Protein AF-A0A542BS53-F1 (afdb_monomer_lite)

Secondary structure (DSSP, 8-state):
-HHHHHHHHHHHHHHHHHHHHHHHHHHHHHHH-TTTHHHHHHHHHHHHHHHHHHH-

Radius of gyration: 14.47 Å; chains: 1; bounding box: 29×18×42 Å

Foldseek 3Di:
DVVVVVVVVVVVCLVCVLVVVLVVQLVVCCVVPVPCSVVVSVVSNVVSVVCSVVVD

Sequence (56 aa):
MKKIIAYLFKDLFWTYIPAVTIVVMACFFASFFPDIWGRLTIAWIIITYVFVWKLH

Organism: Serratia fonticola (NCBI:txid47917)

Structure (mmCIF, N/CA/C/O backbone):
data_AF-A0A542BS53-F1
#
_entry.id   AF-A0A542BS53-F1
#
loop_
_atom_site.group_PDB
_atom_site.id
_atom_site.type_symbol
_atom_site.label_atom_id
_atom_site.label_alt_id
_atom_site.label_comp_id
_atom_site.label_asym_id
_atom_site.label_entity_id
_atom_site.label_seq_id
_atom_site.pdbx_PDB_ins_code
_atom_site.Cartn_x
_atom_site.Cartn_y
_atom_site.Cartn_z
_atom_site.occupancy
_at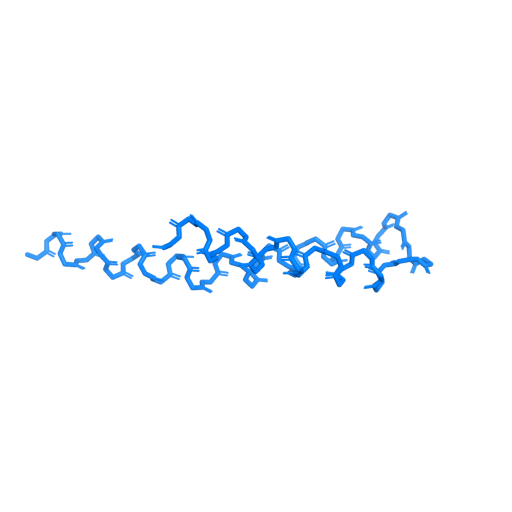om_site.B_iso_or_equiv
_atom_site.auth_seq_id
_atom_site.auth_comp_id
_atom_site.auth_asym_id
_atom_site.auth_atom_id
_atom_site.pdbx_PDB_model_num
ATOM 1 N N . MET A 1 1 ? -20.688 -4.178 27.920 1.00 56.69 1 MET A N 1
ATOM 2 C CA . MET A 1 1 ? -20.202 -5.175 26.936 1.00 56.69 1 MET A CA 1
ATOM 3 C C . MET A 1 1 ? -20.204 -4.667 25.492 1.00 56.69 1 MET A C 1
ATOM 5 O O . MET A 1 1 ? -19.128 -4.600 24.922 1.00 56.69 1 MET A O 1
ATOM 9 N N . LYS A 1 2 ? -21.331 -4.216 24.911 1.00 61.16 2 LYS A N 1
ATOM 10 C CA . LYS A 1 2 ? -21.388 -3.757 23.498 1.00 61.16 2 LYS A CA 1
ATOM 11 C C . LYS A 1 2 ? -20.375 -2.654 23.118 1.00 61.16 2 LYS A C 1
ATOM 13 O O . LYS A 1 2 ? -19.797 -2.709 22.043 1.00 61.16 2 LYS A O 1
ATOM 18 N N . LYS A 1 3 ? -20.115 -1.691 24.015 1.00 62.88 3 LYS A N 1
ATOM 19 C CA . LYS A 1 3 ? -19.129 -0.613 23.787 1.00 62.88 3 LYS A CA 1
ATOM 20 C C . LYS A 1 3 ? -17.683 -1.123 23.719 1.00 62.88 3 LYS A C 1
ATOM 22 O O . LYS A 1 3 ? -16.940 -0.693 22.856 1.00 62.88 3 LYS A O 1
ATOM 27 N N . ILE A 1 4 ? -17.309 -2.067 24.583 1.00 71.19 4 ILE A N 1
ATOM 28 C CA . ILE A 1 4 ? -15.947 -2.631 24.635 1.00 71.19 4 ILE A CA 1
ATOM 29 C C . ILE A 1 4 ? -15.651 -3.424 23.357 1.00 71.19 4 ILE A C 1
ATOM 31 O O . ILE A 1 4 ? -14.581 -3.290 22.777 1.00 71.19 4 ILE A O 1
ATOM 35 N N . ILE A 1 5 ? -16.643 -4.178 22.874 1.00 72.75 5 ILE A N 1
ATOM 36 C CA . ILE A 1 5 ? -16.558 -4.907 21.603 1.00 72.75 5 ILE A CA 1
ATOM 37 C C . ILE A 1 5 ? -16.367 -3.925 20.439 1.00 72.75 5 ILE A C 1
ATOM 39 O O . ILE A 1 5 ? -15.487 -4.131 19.616 1.00 72.75 5 ILE A O 1
ATOM 43 N N . ALA A 1 6 ? -17.122 -2.823 20.393 1.00 73.75 6 ALA A N 1
ATOM 44 C CA . ALA A 1 6 ? -16.982 -1.823 19.333 1.00 73.75 6 ALA A CA 1
ATOM 45 C C . ALA A 1 6 ? -15.591 -1.156 19.300 1.00 73.75 6 ALA A C 1
ATOM 47 O O . ALA A 1 6 ? -15.064 -0.918 18.217 1.00 73.75 6 ALA A O 1
ATOM 48 N N . TYR A 1 7 ? -14.983 -0.891 20.461 1.00 72.81 7 TYR A N 1
ATOM 49 C CA . TYR A 1 7 ? -13.616 -0.360 20.538 1.00 72.81 7 TYR A CA 1
ATOM 50 C C . TYR A 1 7 ? -12.571 -1.378 20.073 1.00 72.81 7 TYR A C 1
ATOM 52 O O . TYR A 1 7 ? -11.747 -1.048 19.229 1.00 72.81 7 TYR A O 1
ATOM 60 N N . LEU A 1 8 ? -12.665 -2.629 20.535 1.00 72.56 8 LEU A N 1
ATOM 61 C CA . LEU A 1 8 ? -11.775 -3.706 20.090 1.00 72.56 8 LEU A CA 1
ATOM 62 C C . LEU A 1 8 ? -11.863 -3.937 18.580 1.00 72.56 8 LEU A C 1
ATOM 64 O O . LEU A 1 8 ? -10.840 -4.084 17.923 1.00 72.56 8 LEU A O 1
ATOM 68 N N . PHE A 1 9 ? -13.075 -3.929 18.016 1.00 75.38 9 PHE A N 1
ATOM 69 C CA . PHE A 1 9 ? -13.260 -4.029 16.571 1.00 75.38 9 PHE A CA 1
ATOM 70 C C . PHE A 1 9 ? -12.670 -2.831 15.840 1.00 75.38 9 PHE A C 1
ATOM 72 O O . PHE A 1 9 ? -12.063 -3.026 14.797 1.00 75.38 9 PHE A O 1
ATOM 79 N N . LYS A 1 10 ? -12.821 -1.614 16.372 1.00 73.75 10 LYS A N 1
ATOM 80 C CA . LYS A 1 10 ? -12.242 -0.410 15.773 1.00 73.75 10 LYS A CA 1
ATOM 81 C C . LYS A 1 10 ? -10.714 -0.513 15.719 1.00 73.75 10 LYS A C 1
ATOM 83 O O . LYS A 1 10 ? -10.159 -0.349 14.638 1.00 73.75 10 LYS A O 1
ATOM 88 N N . ASP A 1 11 ? -10.058 -0.857 16.824 1.00 75.00 11 ASP A N 1
ATOM 89 C CA . ASP A 1 11 ? -8.593 -0.986 16.877 1.00 75.00 11 ASP A CA 1
ATOM 90 C C . ASP A 1 11 ? -8.083 -2.106 15.965 1.00 75.00 11 ASP A C 1
ATOM 92 O O . ASP A 1 11 ? -7.121 -1.922 15.215 1.00 75.00 11 ASP A O 1
ATOM 96 N N . LEU A 1 12 ? -8.775 -3.250 15.952 1.00 77.69 12 LEU A N 1
ATOM 97 C CA . LEU A 1 12 ? -8.469 -4.347 15.038 1.00 77.69 12 LEU A CA 1
ATOM 98 C C . LEU A 1 12 ? -8.608 -3.883 13.578 1.00 77.69 12 LEU A C 1
ATOM 100 O O . LEU A 1 12 ? -7.713 -4.092 12.764 1.00 77.69 12 LEU A O 1
ATOM 104 N N . PHE A 1 13 ? -9.695 -3.191 13.242 1.00 77.25 13 PHE A N 1
ATOM 105 C CA . PHE A 1 13 ? -9.960 -2.719 11.885 1.00 77.25 13 PHE A CA 1
ATOM 106 C C . PHE A 1 13 ? -8.873 -1.743 11.411 1.00 77.25 13 PHE A C 1
ATOM 108 O O . PHE A 1 13 ? -8.304 -1.945 10.341 1.00 77.25 13 PHE A O 1
ATOM 115 N N . TRP A 1 14 ? -8.492 -0.759 12.231 1.00 77.75 14 TRP A N 1
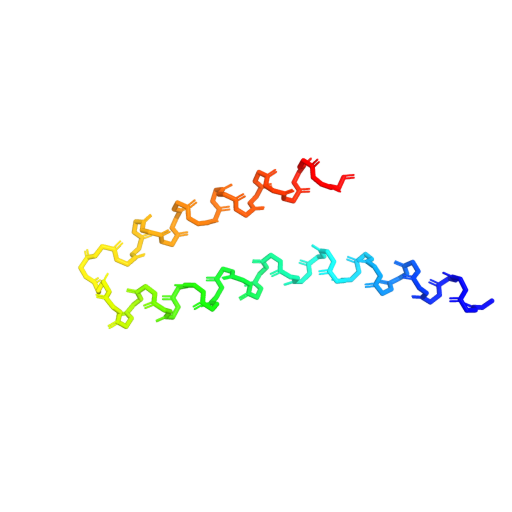ATOM 116 C CA . TRP A 1 14 ? -7.412 0.181 11.897 1.00 77.75 14 TRP A CA 1
ATOM 117 C C . TRP A 1 14 ? -6.024 -0.466 11.839 1.00 77.75 14 TRP A C 1
ATOM 119 O O . TRP A 1 14 ? -5.162 0.034 11.120 1.00 77.75 14 TRP A O 1
ATOM 129 N N . THR A 1 15 ? -5.820 -1.598 12.515 1.00 79.81 15 THR A N 1
ATOM 130 C CA . THR A 1 15 ? -4.566 -2.364 12.442 1.00 79.81 15 THR A CA 1
ATOM 131 C C . THR A 1 15 ? -4.451 -3.161 11.139 1.00 79.81 15 THR A C 1
ATOM 133 O O . THR A 1 15 ? -3.382 -3.200 10.531 1.00 79.81 15 THR A O 1
ATOM 136 N N . TYR A 1 16 ? -5.541 -3.789 10.682 1.00 84.44 16 TYR A N 1
ATOM 137 C CA . TYR A 1 16 ? -5.501 -4.705 9.533 1.00 8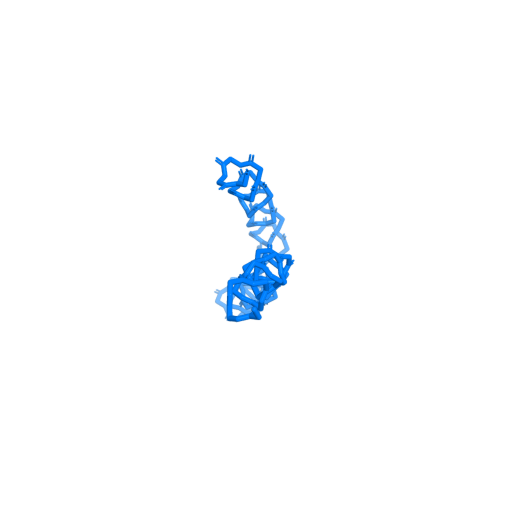4.44 16 TYR A CA 1
ATOM 138 C C . TYR A 1 16 ? -5.878 -4.065 8.192 1.00 84.44 16 TYR A C 1
ATOM 140 O O . TYR A 1 16 ? -5.356 -4.506 7.167 1.00 84.44 16 TYR A O 1
ATOM 148 N N . ILE A 1 17 ? -6.720 -3.020 8.161 1.00 87.06 17 ILE A N 1
ATOM 149 C CA . ILE A 1 17 ? -7.041 -2.289 6.917 1.00 87.06 17 ILE A CA 1
ATOM 150 C C . ILE A 1 17 ? -5.775 -1.888 6.146 1.00 87.06 17 ILE A C 1
ATOM 152 O O . ILE A 1 17 ? -5.729 -2.168 4.950 1.00 87.06 17 ILE A O 1
ATOM 156 N N . PRO A 1 18 ? -4.747 -1.280 6.773 1.00 88.38 18 PRO A N 1
ATOM 157 C CA . PRO A 1 18 ? -3.551 -0.827 6.064 1.00 88.38 18 PRO A CA 1
ATOM 158 C C . PRO A 1 18 ? -2.833 -1.963 5.339 1.00 88.38 18 PRO A C 1
ATOM 160 O O . PRO A 1 18 ? -2.419 -1.826 4.191 1.00 88.38 18 PRO A O 1
ATOM 163 N N . ALA A 1 19 ? -2.715 -3.117 5.996 1.00 88.88 19 ALA A N 1
ATOM 164 C CA . ALA A 1 19 ? -2.076 -4.286 5.410 1.00 88.88 19 ALA A CA 1
ATOM 165 C C . ALA A 1 19 ? -2.890 -4.821 4.222 1.00 88.88 19 ALA A C 1
ATOM 167 O O . ALA A 1 19 ? -2.334 -5.088 3.156 1.00 88.88 19 ALA A O 1
ATOM 168 N N . VAL A 1 20 ? -4.214 -4.921 4.378 1.00 91.56 20 VAL A N 1
ATOM 169 C CA . VAL A 1 20 ? -5.112 -5.394 3.316 1.00 91.56 20 VAL A CA 1
ATOM 170 C C . VAL A 1 20 ? -5.076 -4.457 2.107 1.00 91.56 20 VAL A C 1
ATOM 172 O O . VAL A 1 20 ? -4.977 -4.928 0.975 1.00 91.56 20 VAL A O 1
ATOM 175 N N . THR A 1 21 ? -5.104 -3.139 2.316 1.00 91.81 21 THR A N 1
ATOM 176 C CA . THR A 1 21 ? -5.075 -2.169 1.212 1.00 91.81 21 THR A CA 1
ATOM 177 C C . THR A 1 21 ? -3.748 -2.193 0.464 1.00 91.81 21 THR A C 1
ATOM 179 O O . THR A 1 21 ? -3.758 -2.089 -0.762 1.00 91.81 21 THR A O 1
ATOM 182 N N . ILE A 1 22 ? -2.620 -2.377 1.160 1.00 93.50 22 ILE A N 1
ATOM 183 C CA . ILE A 1 22 ? -1.305 -2.535 0.525 1.00 93.50 22 ILE A CA 1
ATOM 184 C C . ILE A 1 22 ? -1.282 -3.777 -0.368 1.00 93.50 22 ILE A C 1
ATOM 186 O O . ILE A 1 22 ? -0.863 -3.680 -1.519 1.00 93.50 22 ILE A O 1
ATOM 190 N N . VAL A 1 23 ? -1.766 -4.922 0.121 1.00 94.38 23 VAL A N 1
ATOM 191 C CA . VAL A 1 23 ? -1.766 -6.177 -0.650 1.00 94.38 23 VAL A CA 1
ATOM 192 C C . VAL A 1 23 ? -2.671 -6.077 -1.878 1.00 94.38 23 VAL A C 1
ATOM 194 O O . VAL A 1 23 ? -2.249 -6.424 -2.980 1.00 94.38 23 VAL A O 1
ATOM 197 N N . VAL A 1 24 ? -3.890 -5.553 -1.721 1.00 94.75 24 VAL A N 1
ATOM 198 C CA . VAL A 1 24 ? -4.834 -5.391 -2.839 1.00 94.75 24 VAL A CA 1
ATOM 199 C C . VAL A 1 24 ? -4.267 -4.454 -3.905 1.00 94.75 24 VAL A C 1
ATOM 201 O O . VAL A 1 24 ? -4.312 -4.777 -5.093 1.00 94.75 24 VAL A O 1
ATOM 204 N N . MET A 1 25 ? -3.686 -3.322 -3.498 1.00 93.69 25 MET A N 1
ATOM 205 C CA . MET A 1 25 ? -3.095 -2.375 -4.445 1.00 93.69 25 MET A CA 1
ATOM 206 C C . MET A 1 25 ? -1.828 -2.916 -5.090 1.00 93.69 25 MET A C 1
ATOM 208 O O . MET A 1 25 ? -1.619 -2.691 -6.278 1.00 93.69 25 MET A O 1
ATOM 212 N N . ALA A 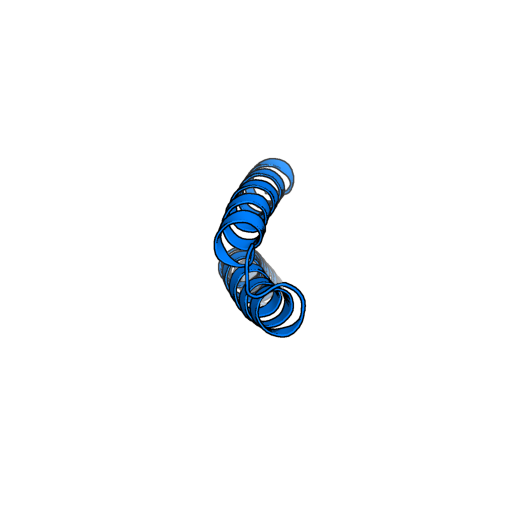1 26 ? -1.031 -3.704 -4.368 1.00 93.19 26 ALA A N 1
ATOM 213 C CA . ALA A 1 26 ? 0.081 -4.422 -4.964 1.00 93.19 26 ALA A CA 1
ATOM 214 C C . ALA A 1 26 ? -0.418 -5.366 -6.074 1.00 93.19 26 ALA A C 1
ATOM 216 O O . ALA A 1 26 ? 0.073 -5.285 -7.195 1.00 93.19 26 ALA A O 1
ATOM 217 N N . CYS A 1 27 ? -1.433 -6.200 -5.834 1.00 95.56 27 CYS A N 1
ATOM 218 C CA . CYS A 1 27 ? -1.983 -7.071 -6.881 1.00 95.56 27 CYS A CA 1
ATOM 219 C C . CYS A 1 27 ? -2.528 -6.279 -8.083 1.0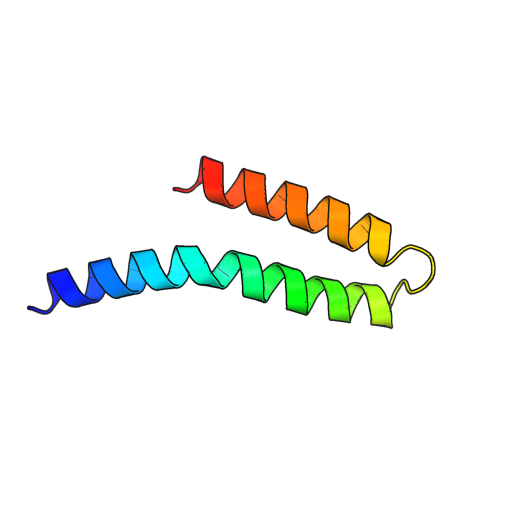0 95.56 27 CYS A C 1
ATOM 221 O O . CYS A 1 27 ? -2.301 -6.661 -9.235 1.00 95.56 27 CYS A O 1
ATOM 223 N N . PHE A 1 28 ? -3.203 -5.155 -7.829 1.00 95.44 28 PHE A N 1
ATOM 224 C CA . PHE A 1 28 ? -3.710 -4.271 -8.876 1.00 95.44 28 PHE A CA 1
ATOM 225 C C . PHE A 1 28 ? -2.566 -3.688 -9.717 1.00 95.44 28 PHE A C 1
ATOM 227 O O . PHE A 1 28 ? -2.527 -3.861 -10.933 1.00 95.44 28 PHE A O 1
ATOM 234 N N . PHE A 1 29 ? -1.571 -3.072 -9.081 1.00 95.88 29 PHE A N 1
ATOM 235 C CA . PHE A 1 29 ? -0.415 -2.515 -9.775 1.00 95.88 29 PHE A CA 1
ATOM 236 C C . PHE A 1 29 ? 0.376 -3.583 -10.540 1.00 95.88 29 PHE A C 1
ATOM 238 O O . PHE A 1 29 ? 0.887 -3.283 -11.612 1.00 95.88 29 PHE A O 1
ATOM 245 N N . ALA A 1 30 ? 0.457 -4.819 -10.037 1.00 94.56 30 ALA A N 1
ATOM 246 C CA . ALA A 1 30 ? 1.162 -5.902 -10.724 1.00 94.56 30 ALA A CA 1
ATOM 247 C C . ALA A 1 30 ? 0.434 -6.308 -12.010 1.00 94.56 30 ALA A C 1
ATOM 249 O O . ALA A 1 30 ? 1.073 -6.651 -13.000 1.00 94.56 30 ALA A O 1
ATOM 250 N N . SER A 1 31 ? -0.899 -6.230 -11.997 1.00 96.00 31 SER A N 1
ATOM 251 C CA . SER A 1 31 ? -1.746 -6.593 -13.133 1.00 96.00 31 SER A CA 1
ATOM 252 C C . SER A 1 31 ? -1.764 -5.519 -14.226 1.00 96.00 31 SER A C 1
ATOM 254 O O . SER A 1 31 ? -1.813 -5.854 -15.404 1.00 96.00 31 SER A O 1
ATOM 256 N N . PHE A 1 32 ? -1.724 -4.235 -13.850 1.00 93.88 32 PHE A N 1
ATOM 257 C CA . PHE A 1 32 ? -1.856 -3.113 -14.794 1.00 93.88 32 PHE A CA 1
ATOM 258 C C . PHE A 1 32 ? -0.531 -2.428 -15.154 1.00 93.88 32 PHE A C 1
ATOM 260 O O . PHE A 1 32 ? -0.402 -1.887 -16.249 1.00 93.88 32 PHE A O 1
ATOM 267 N N . PHE A 1 33 ? 0.449 -2.435 -14.250 1.00 93.94 33 PHE A N 1
ATOM 268 C CA . PHE A 1 33 ? 1.718 -1.717 -14.394 1.00 93.94 33 PHE A CA 1
ATOM 269 C C . PHE A 1 33 ? 2.912 -2.575 -13.933 1.00 93.94 33 PHE A C 1
ATOM 271 O O . PHE A 1 33 ? 3.651 -2.161 -13.032 1.00 93.94 33 PHE A O 1
ATOM 278 N N . PRO A 1 34 ? 3.129 -3.763 -14.528 1.00 91.38 34 PRO A N 1
ATOM 279 C CA . PRO A 1 34 ? 4.133 -4.723 -14.059 1.00 91.38 34 PRO A CA 1
ATOM 280 C C . PRO A 1 34 ? 5.554 -4.134 -13.994 1.00 91.38 34 PRO A C 1
ATOM 282 O O . PRO A 1 34 ? 6.280 -4.397 -13.037 1.00 91.38 34 PRO A O 1
ATOM 285 N N . ASP A 1 35 ? 5.925 -3.258 -14.933 1.00 95.38 35 ASP A N 1
ATOM 286 C CA . ASP A 1 35 ? 7.274 -2.668 -15.023 1.00 95.38 35 ASP A CA 1
ATOM 287 C C . ASP A 1 35 ? 7.608 -1.671 -13.898 1.00 95.38 35 ASP A C 1
ATOM 289 O O . ASP A 1 35 ? 8.774 -1.436 -13.563 1.00 95.38 35 ASP A O 1
ATOM 293 N N . ILE A 1 36 ? 6.586 -1.045 -13.305 1.00 94.94 36 ILE A N 1
ATOM 294 C CA . ILE A 1 36 ? 6.739 -0.050 -12.228 1.00 94.94 36 ILE A CA 1
ATOM 295 C C . ILE A 1 36 ? 6.037 -0.462 -10.932 1.00 94.94 36 ILE A C 1
ATOM 297 O O . ILE A 1 36 ? 6.039 0.302 -9.964 1.00 94.94 36 ILE A O 1
ATOM 301 N N . TRP A 1 37 ? 5.498 -1.680 -10.887 1.00 93.88 37 TRP A N 1
ATOM 302 C CA . TRP A 1 37 ? 4.706 -2.233 -9.793 1.00 93.88 37 TRP A CA 1
ATOM 303 C C . TRP A 1 37 ? 5.322 -1.997 -8.411 1.00 93.88 37 TRP A C 1
ATOM 305 O O . TRP A 1 37 ? 4.663 -1.476 -7.507 1.00 93.88 37 TRP A O 1
ATOM 315 N N . GLY A 1 38 ? 6.604 -2.338 -8.250 1.00 91.75 38 GLY A N 1
ATOM 316 C CA . GLY A 1 38 ? 7.301 -2.196 -6.972 1.00 91.75 38 GLY A CA 1
ATOM 317 C C . GLY A 1 38 ? 7.377 -0.739 -6.510 1.00 91.75 38 GLY A C 1
ATOM 318 O O . GLY A 1 38 ? 7.132 -0.445 -5.343 1.00 91.75 38 GLY A O 1
ATOM 319 N N . ARG A 1 39 ? 7.626 0.198 -7.437 1.00 95.56 39 ARG A N 1
ATOM 320 C CA . ARG A 1 39 ? 7.689 1.640 -7.138 1.00 95.56 39 ARG A CA 1
ATOM 321 C C . ARG A 1 39 ? 6.323 2.193 -6.732 1.00 95.56 39 ARG A C 1
ATOM 323 O O . ARG A 1 39 ? 6.241 2.945 -5.763 1.00 95.56 39 ARG A O 1
ATOM 330 N N . LEU A 1 40 ? 5.258 1.782 -7.423 1.00 93.75 40 LEU A N 1
ATOM 331 C CA . LEU A 1 40 ? 3.883 2.164 -7.082 1.00 93.75 40 LEU A CA 1
ATOM 332 C C . LEU A 1 40 ? 3.450 1.594 -5.727 1.00 93.75 40 LEU A C 1
ATOM 334 O O . LEU A 1 40 ? 2.842 2.299 -4.926 1.00 93.75 40 LEU A O 1
ATOM 338 N N . THR A 1 41 ? 3.825 0.349 -5.435 1.00 93.81 41 THR A N 1
ATOM 339 C CA . THR A 1 41 ? 3.528 -0.295 -4.150 1.00 93.81 41 THR A CA 1
ATOM 340 C C . THR A 1 41 ? 4.244 0.413 -2.999 1.00 93.81 41 THR A C 1
ATOM 342 O O . THR A 1 41 ? 3.620 0.698 -1.982 1.00 93.81 41 THR A O 1
ATOM 345 N N . ILE A 1 42 ? 5.518 0.790 -3.165 1.00 95.06 42 ILE A N 1
ATOM 346 C CA . ILE A 1 42 ? 6.265 1.572 -2.162 1.00 95.06 42 ILE A CA 1
ATOM 347 C C . ILE A 1 42 ? 5.613 2.941 -1.927 1.00 95.06 42 ILE A C 1
ATOM 349 O O . ILE A 1 42 ? 5.415 3.335 -0.777 1.00 95.06 42 ILE A O 1
ATOM 353 N N . ALA A 1 43 ? 5.229 3.649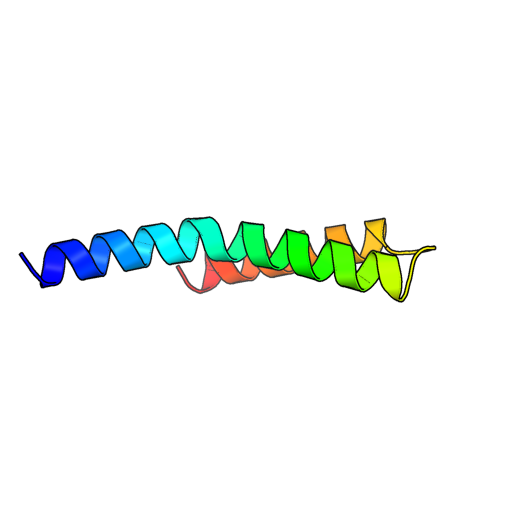 -2.994 1.00 94.44 43 ALA A N 1
ATOM 354 C CA . ALA A 1 43 ? 4.513 4.918 -2.870 1.00 94.44 43 ALA A CA 1
ATOM 355 C C . ALA A 1 43 ? 3.187 4.745 -2.107 1.00 94.44 43 ALA A C 1
ATOM 357 O O . ALA A 1 43 ? 2.857 5.548 -1.234 1.00 94.44 43 ALA A O 1
ATOM 358 N N . TRP A 1 44 ? 2.461 3.659 -2.376 1.00 94.69 44 TRP A N 1
ATOM 359 C CA . TRP A 1 44 ? 1.212 3.343 -1.692 1.00 94.69 44 TRP A CA 1
ATOM 360 C C . TRP A 1 44 ? 1.397 2.986 -0.215 1.00 94.69 44 TRP A C 1
ATOM 362 O O . TRP A 1 44 ? 0.589 3.397 0.618 1.00 94.69 44 TRP A O 1
ATOM 372 N N . ILE A 1 45 ? 2.478 2.285 0.137 1.00 93.81 45 ILE A N 1
ATOM 373 C CA . ILE A 1 45 ? 2.847 2.024 1.535 1.00 93.81 45 ILE A CA 1
ATOM 374 C C . ILE A 1 45 ? 3.064 3.347 2.277 1.00 93.81 45 ILE A C 1
ATOM 376 O O . ILE A 1 45 ? 2.515 3.524 3.362 1.00 93.81 45 ILE A O 1
ATOM 380 N N . ILE A 1 46 ? 3.798 4.298 1.683 1.00 93.69 46 ILE A N 1
ATOM 381 C CA . ILE A 1 46 ? 4.030 5.622 2.285 1.00 93.69 46 ILE A CA 1
ATOM 382 C C . ILE A 1 46 ? 2.703 6.360 2.494 1.00 93.69 46 ILE A C 1
ATOM 384 O O . ILE A 1 46 ? 2.451 6.861 3.589 1.00 93.69 46 ILE A O 1
ATOM 388 N N . ILE A 1 47 ? 1.836 6.390 1.476 1.00 91.75 47 ILE A N 1
ATOM 389 C CA . ILE A 1 47 ? 0.508 7.013 1.574 1.00 91.75 47 ILE A CA 1
ATOM 390 C C . ILE A 1 47 ? -0.295 6.374 2.706 1.00 91.75 47 ILE A C 1
ATOM 392 O O . ILE A 1 47 ? -0.837 7.083 3.548 1.00 91.75 47 ILE A O 1
ATOM 396 N N . THR A 1 48 ? -0.332 5.042 2.751 1.00 90.50 48 THR A N 1
ATOM 397 C CA . THR A 1 48 ? -1.077 4.287 3.760 1.00 90.50 48 THR A CA 1
ATOM 398 C C . THR A 1 48 ? -0.545 4.580 5.163 1.00 90.50 48 THR A C 1
ATOM 400 O O . THR A 1 48 ? -1.334 4.838 6.067 1.00 90.50 48 THR A O 1
ATOM 403 N N . TYR A 1 49 ? 0.777 4.626 5.344 1.00 88.38 49 TYR A N 1
ATOM 404 C CA . TYR A 1 49 ? 1.400 4.947 6.628 1.00 88.38 49 TYR A CA 1
ATOM 405 C C . TYR A 1 49 ? 1.051 6.364 7.099 1.00 88.38 49 TYR A C 1
ATOM 407 O O . TYR A 1 49 ? 0.629 6.547 8.239 1.00 88.38 49 TYR A O 1
ATOM 415 N N . VAL A 1 50 ? 1.150 7.359 6.209 1.00 88.06 50 VAL A N 1
ATOM 416 C CA . VAL A 1 50 ? 0.762 8.748 6.508 1.00 88.06 50 VAL A CA 1
ATOM 417 C C . VAL A 1 50 ? -0.721 8.837 6.856 1.00 88.06 50 VAL A C 1
ATOM 419 O O . VAL A 1 50 ? -1.089 9.548 7.786 1.00 88.06 50 VAL A O 1
ATOM 422 N N . PHE A 1 51 ? -1.578 8.115 6.133 1.00 84.38 51 PHE A N 1
ATOM 423 C CA . PHE A 1 51 ? -3.017 8.113 6.373 1.00 84.38 51 PHE A CA 1
ATOM 424 C C . PHE A 1 51 ? -3.348 7.524 7.747 1.00 84.38 51 PHE A C 1
ATOM 426 O O . PHE A 1 51 ? -4.090 8.143 8.504 1.00 84.38 51 PHE A O 1
ATOM 433 N N . VAL A 1 52 ? -2.734 6.391 8.104 1.00 83.69 52 VAL A N 1
ATOM 434 C CA . VAL A 1 52 ? -2.882 5.761 9.425 1.00 83.69 52 VAL A CA 1
ATOM 435 C C . VAL A 1 52 ? -2.427 6.704 10.533 1.00 83.69 52 VAL A C 1
ATOM 437 O O . VAL A 1 52 ? -3.176 6.921 11.474 1.00 83.69 52 VAL A O 1
ATOM 440 N N . TRP A 1 53 ? -1.252 7.324 10.400 1.00 77.25 53 TRP A N 1
ATOM 441 C CA . TRP A 1 53 ? -0.720 8.252 11.407 1.00 77.25 53 TRP A CA 1
ATOM 442 C C . TRP A 1 53 ? -1.518 9.549 11.562 1.00 77.25 53 TRP A C 1
ATOM 444 O O . TRP A 1 53 ? -1.423 10.201 12.594 1.00 77.25 53 TRP A O 1
ATOM 454 N N . LYS A 1 54 ? -2.241 9.976 10.523 1.00 72.94 54 LYS A N 1
ATOM 455 C CA . LYS A 1 54 ? -2.985 11.243 10.537 1.00 72.94 54 LYS A CA 1
ATOM 456 C C . LYS A 1 54 ? -4.455 11.072 10.929 1.00 72.94 54 LYS A C 1
ATOM 458 O O . LYS A 1 54 ? -5.087 12.053 11.309 1.00 72.94 54 LYS A O 1
ATOM 463 N N . LEU A 1 55 ? -5.010 9.867 10.781 1.00 64.94 55 LEU A N 1
ATOM 464 C CA . LEU A 1 55 ? -6.406 9.544 11.112 1.00 64.94 55 LEU A CA 1
ATOM 465 C C . LEU A 1 55 ? -6.579 8.804 12.438 1.00 64.94 55 LEU A C 1
ATOM 467 O O . LEU A 1 55 ? -7.709 8.729 12.926 1.00 64.94 55 LEU A O 1
ATOM 471 N N . HIS A 1 56 ? -5.497 8.257 12.985 1.00 55.53 56 HIS A N 1
ATOM 472 C CA . HIS A 1 56 ? -5.448 7.644 14.305 1.00 55.53 56 HIS A CA 1
ATOM 473 C C . HIS A 1 56 ? -4.873 8.632 15.322 1.00 55.53 56 HIS A C 1
ATOM 475 O O . HIS A 1 56 ? -5.523 8.824 16.373 1.00 55.53 56 HIS A O 1
#

pLDDT: mean 85.12, std 11.2, range [55.53, 96.0]